Protein AF-A0A9P9RQ12-F1 (afdb_monomer_lite)

Radius of gyration: 16.65 Å; chains: 1; bounding box: 43×30×40 Å

Secondary structure (DSSP, 8-state):
--S-HHHHHHHHHHHHHHSSSSSS---S-----TTTS-TT--S--S-EEEETTTTEEEEPPTT---EEE--PPPPS-S------TTTHHHHHSTTGGGSHHHHHHS-HHHHHHHHHHHHTT--EEEE--

Sequence (129 aa):
EWIDLDDVHRWISTCEKEHGGRGNLQCSPAMFNPAVLPRNSMRQLDFRLIDVEAMCIVYVPRQCRYIALSYVWGRRNQSRLVLTSDNEEDLLEPGTLALSETQASIPRTILDAMSVVRKLGESYLWVDS

pLDDT: mean 79.84, std 16.81, range [45.0, 96.75]

Foldseek 3Di:
DPDDLVVVLVVVVCCCVVQCDDDPRHPDPPQPPVVVDDPVVPPFPPFWWQFLVQLAIDGDDRRADEAEDPDDDDDPPAQADDDDPVCNVVRRHGCSNVDPVNVSRHDPVVVVVSVSCVVNVHGIYDYPD

Structure (mmCIF, N/CA/C/O backbone):
data_AF-A0A9P9RQ12-F1
#
_entry.id   AF-A0A9P9RQ12-F1
#
loop_
_atom_site.group_PDB
_atom_site.id
_atom_site.type_symbol
_atom_site.label_atom_id
_atom_site.label_alt_id
_atom_site.label_comp_id
_atom_site.label_asym_id
_atom_site.label_entity_id
_atom_site.label_seq_id
_atom_site.pdbx_PDB_ins_code
_atom_site.Cartn_x
_atom_site.Cartn_y
_atom_site.Cartn_z
_atom_site.occupancy
_atom_site.B_iso_or_equiv
_atom_site.auth_seq_id
_atom_site.auth_comp_id
_atom_site.auth_asym_id
_atom_site.auth_atom_id
_atom_site.pdbx_PDB_model_num
ATOM 1 N N . GLU A 1 1 ? -11.379 1.649 -20.396 1.00 56.72 1 GLU A N 1
ATOM 2 C CA . GLU A 1 1 ? -10.559 1.579 -19.167 1.00 56.72 1 GLU A CA 1
ATOM 3 C C . GLU A 1 1 ? -9.926 2.931 -18.888 1.00 56.72 1 GLU A C 1
ATOM 5 O O . GLU A 1 1 ? -9.871 3.746 -19.797 1.00 56.72 1 GLU A O 1
ATOM 10 N N . TRP A 1 2 ? -9.532 3.193 -17.640 1.00 72.25 2 TRP A N 1
ATOM 11 C CA . TRP A 1 2 ? -9.057 4.508 -17.179 1.00 72.25 2 TRP A CA 1
ATOM 12 C C . TRP A 1 2 ? -7.521 4.593 -17.121 1.00 72.25 2 TRP A C 1
ATOM 14 O O . TRP A 1 2 ? -6.976 5.684 -17.006 1.00 72.25 2 TRP A O 1
ATOM 24 N N . ILE A 1 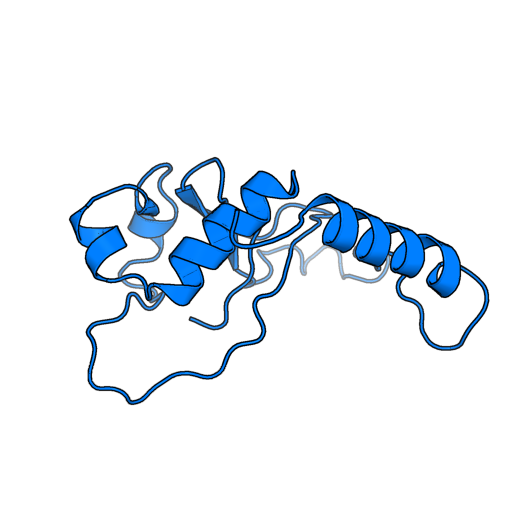3 ? -6.838 3.444 -17.186 1.00 79.00 3 ILE A N 1
ATOM 25 C CA . ILE A 1 3 ? -5.381 3.285 -17.125 1.00 79.00 3 ILE A CA 1
ATOM 26 C C . ILE A 1 3 ? -5.005 2.190 -18.128 1.00 79.00 3 ILE A C 1
ATOM 28 O O . ILE A 1 3 ? -5.643 1.138 -18.125 1.00 79.00 3 ILE A O 1
ATOM 32 N N . ASP A 1 4 ? -3.991 2.444 -18.955 1.00 88.38 4 ASP A N 1
ATOM 33 C CA . ASP A 1 4 ? -3.350 1.436 -19.805 1.00 88.38 4 ASP A CA 1
ATOM 34 C C . ASP A 1 4 ? -2.231 0.759 -19.001 1.00 88.38 4 ASP A C 1
ATOM 36 O O . ASP A 1 4 ? -1.192 1.358 -18.713 1.00 88.38 4 ASP A O 1
ATOM 40 N N . LEU A 1 5 ? -2.481 -0.472 -18.559 1.00 88.19 5 LEU A N 1
ATOM 41 C CA . LEU A 1 5 ? -1.534 -1.219 -17.732 1.00 88.19 5 LEU A CA 1
ATOM 42 C C . LEU A 1 5 ? -0.337 -1.725 -18.540 1.00 88.19 5 LEU A C 1
ATOM 44 O O . LEU A 1 5 ? 0.743 -1.871 -17.968 1.00 88.19 5 LEU A O 1
ATOM 48 N N . ASP A 1 6 ? -0.491 -1.944 -19.847 1.00 90.25 6 ASP A N 1
ATOM 49 C CA . ASP A 1 6 ? 0.598 -2.398 -20.712 1.00 90.25 6 ASP A CA 1
ATOM 50 C C . ASP A 1 6 ? 1.657 -1.305 -20.854 1.00 90.25 6 ASP A C 1
ATOM 52 O O . ASP A 1 6 ? 2.861 -1.580 -20.815 1.00 90.25 6 ASP A O 1
ATOM 56 N N . ASP A 1 7 ? 1.222 -0.050 -20.959 1.00 90.75 7 ASP A N 1
ATOM 57 C CA . ASP A 1 7 ? 2.111 1.108 -20.951 1.00 90.75 7 ASP A CA 1
ATOM 58 C C . ASP A 1 7 ? 2.858 1.250 -19.617 1.00 90.75 7 ASP A C 1
ATOM 60 O O . ASP A 1 7 ? 4.075 1.467 -19.613 1.00 90.75 7 ASP A O 1
ATOM 64 N N . VAL A 1 8 ? 2.175 1.057 -18.481 1.00 90.06 8 VAL A N 1
ATOM 65 C CA . VAL A 1 8 ? 2.812 1.093 -17.151 1.00 90.06 8 VAL A CA 1
ATOM 66 C C . VAL A 1 8 ? 3.830 -0.042 -17.000 1.00 90.06 8 VAL A C 1
ATOM 68 O O . VAL A 1 8 ? 4.970 0.203 -16.601 1.00 90.06 8 VAL A O 1
ATOM 71 N N . HIS A 1 9 ? 3.475 -1.270 -17.385 1.00 89.25 9 HIS A N 1
ATOM 72 C CA . HIS A 1 9 ? 4.388 -2.415 -17.378 1.00 89.25 9 HIS A CA 1
ATOM 73 C C . HIS A 1 9 ? 5.615 -2.185 -18.258 1.00 89.25 9 HIS A C 1
ATOM 75 O O . HIS A 1 9 ? 6.741 -2.506 -17.860 1.00 89.25 9 HIS A O 1
ATOM 81 N N . ARG A 1 10 ? 5.417 -1.612 -19.450 1.00 90.19 10 ARG A N 1
ATOM 82 C CA . ARG A 1 10 ? 6.505 -1.280 -20.372 1.00 90.19 10 ARG A CA 1
ATOM 83 C C . ARG A 1 10 ? 7.421 -0.220 -19.782 1.00 90.19 10 ARG A C 1
ATOM 85 O O . ARG A 1 10 ? 8.637 -0.351 -19.918 1.00 90.19 10 ARG A O 1
ATOM 92 N N . TRP A 1 11 ? 6.866 0.789 -19.113 1.00 89.75 11 TRP A N 1
ATOM 93 C CA . TRP A 1 11 ? 7.647 1.826 -18.447 1.00 89.75 11 TRP A CA 1
ATOM 94 C C . TRP A 1 11 ? 8.501 1.250 -17.313 1.00 89.75 11 TRP A C 1
ATOM 96 O O . TRP A 1 11 ? 9.713 1.462 -17.313 1.00 89.75 11 TRP A O 1
ATOM 106 N N . ILE A 1 12 ? 7.912 0.442 -16.420 1.00 87.44 12 ILE A N 1
ATOM 107 C CA . ILE A 1 12 ? 8.643 -0.236 -15.333 1.00 87.44 12 ILE A CA 1
ATOM 108 C C . ILE A 1 12 ? 9.752 -1.121 -15.912 1.00 87.44 12 ILE A C 1
ATOM 110 O O . ILE A 1 12 ? 10.915 -0.990 -15.539 1.00 87.44 12 ILE A O 1
ATOM 114 N N . SER A 1 13 ? 9.418 -1.964 -16.892 1.00 86.38 13 SER A N 1
ATOM 115 C CA . SER A 1 13 ? 10.377 -2.888 -17.509 1.00 86.38 13 SER A CA 1
ATOM 116 C C . SER A 1 13 ? 11.525 -2.163 -18.211 1.00 86.38 13 SER A C 1
ATOM 118 O O . SER A 1 13 ? 12.670 -2.604 -18.149 1.00 86.38 13 SER A O 1
ATOM 120 N N . THR A 1 14 ? 11.230 -1.067 -18.915 1.00 87.19 14 THR A N 1
ATOM 121 C CA . THR A 1 14 ? 12.255 -0.227 -19.553 1.00 87.19 14 THR A CA 1
ATOM 122 C C . THR A 1 14 ? 13.143 0.405 -18.493 1.00 87.19 14 THR A C 1
ATOM 124 O O . THR A 1 14 ? 14.361 0.382 -18.632 1.00 87.19 14 THR A O 1
ATOM 127 N N . CYS A 1 15 ? 12.550 0.906 -17.408 1.00 84.31 15 CYS A N 1
ATOM 128 C CA . CYS A 1 15 ? 13.297 1.506 -16.316 1.00 84.31 15 CYS A CA 1
ATOM 129 C C . CYS A 1 15 ? 14.314 0.514 -15.727 1.00 84.31 15 CYS A C 1
ATOM 131 O O . CYS A 1 15 ? 15.508 0.799 -15.674 1.00 84.31 15 CYS A O 1
ATOM 133 N N . GLU A 1 16 ? 13.870 -0.690 -15.370 1.00 81.38 16 GLU A N 1
ATOM 134 C CA . GLU A 1 16 ? 14.730 -1.717 -14.770 1.00 81.38 16 GLU A CA 1
ATOM 135 C C . GLU A 1 16 ? 15.846 -2.187 -15.714 1.00 81.38 16 GLU A C 1
ATOM 137 O O . GLU A 1 16 ? 16.975 -2.417 -15.277 1.00 81.38 16 GLU A O 1
ATOM 142 N N . LYS A 1 17 ? 15.554 -2.302 -17.016 1.00 80.88 17 LYS A N 1
ATOM 143 C CA . LYS A 1 17 ? 16.532 -2.723 -18.031 1.00 80.88 17 LYS A CA 1
ATOM 144 C C . LYS A 1 17 ? 17.582 -1.649 -18.307 1.00 80.88 17 LYS A C 1
ATOM 146 O O . LYS A 1 17 ? 18.773 -1.949 -18.301 1.00 80.88 17 LYS A O 1
ATOM 151 N N . GLU A 1 18 ? 17.153 -0.409 -18.525 1.00 80.25 18 GLU A N 1
ATOM 152 C CA . GLU A 1 18 ? 18.034 0.682 -18.960 1.00 80.25 18 GLU A CA 1
ATOM 153 C C . GLU A 1 18 ? 18.815 1.307 -17.790 1.00 80.25 18 GLU A C 1
ATOM 155 O O . GLU A 1 18 ? 19.960 1.731 -17.955 1.00 80.25 18 GLU A O 1
ATOM 160 N N . HIS A 1 19 ? 18.250 1.303 -16.577 1.00 73.31 19 HIS A N 1
ATOM 161 C CA . HIS A 1 19 ? 18.899 1.832 -15.369 1.00 73.31 19 HIS A CA 1
ATOM 162 C C . HIS A 1 19 ? 19.538 0.746 -14.479 1.00 73.31 19 HIS A C 1
ATOM 164 O O . HIS A 1 19 ? 20.079 1.049 -13.413 1.00 73.31 19 HIS A O 1
ATOM 170 N N . GLY A 1 20 ? 19.515 -0.520 -14.908 1.00 59.84 20 GLY A N 1
ATOM 171 C CA . GLY A 1 20 ? 20.012 -1.660 -14.134 1.00 59.84 20 GLY A CA 1
ATOM 172 C C . GLY A 1 20 ? 21.533 -1.867 -14.134 1.00 59.84 20 GLY A C 1
ATOM 173 O O . GLY A 1 20 ? 22.004 -2.721 -13.386 1.00 59.84 20 GLY A O 1
ATOM 174 N N . GLY A 1 21 ? 22.330 -1.138 -14.938 1.00 56.06 21 GLY A N 1
ATOM 175 C CA . GLY A 1 21 ? 23.736 -1.547 -15.121 1.00 56.06 21 GLY A CA 1
ATOM 176 C C . GLY A 1 21 ? 24.824 -0.545 -15.519 1.00 56.06 21 GLY A C 1
ATOM 177 O O . GLY A 1 21 ? 25.984 -0.951 -15.488 1.00 56.06 21 GLY A O 1
ATOM 178 N N . ARG A 1 22 ? 24.559 0.716 -15.904 1.00 48.91 22 ARG A N 1
ATOM 179 C CA . ARG A 1 22 ? 25.634 1.598 -16.442 1.00 48.91 22 ARG A CA 1
ATOM 180 C C . ARG A 1 22 ? 25.529 3.098 -16.119 1.00 48.91 22 ARG A C 1
ATOM 182 O O . ARG A 1 22 ? 25.951 3.926 -16.920 1.00 48.91 22 ARG A O 1
ATOM 189 N N . GLY A 1 23 ? 25.032 3.477 -14.943 1.00 52.22 23 GLY A N 1
ATOM 190 C CA . GLY A 1 23 ? 25.005 4.887 -14.532 1.00 52.22 23 GLY A CA 1
ATOM 191 C C . GLY A 1 23 ? 24.970 5.104 -13.019 1.00 52.22 23 GLY A C 1
ATOM 192 O O . GLY A 1 23 ? 24.719 4.177 -12.256 1.00 52.22 23 GLY A O 1
ATOM 193 N N . ASN A 1 24 ? 25.199 6.353 -12.591 1.00 54.78 24 ASN A N 1
ATOM 194 C CA . ASN A 1 24 ? 25.109 6.787 -11.185 1.00 54.78 24 ASN A CA 1
ATOM 195 C C . ASN A 1 24 ? 23.684 6.696 -10.597 1.00 54.78 24 ASN A C 1
ATOM 197 O O . ASN A 1 24 ? 23.526 6.841 -9.388 1.00 54.78 24 ASN A O 1
ATOM 201 N N 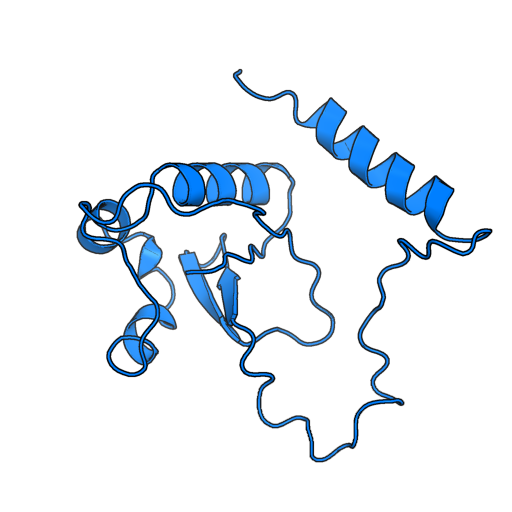. LEU A 1 25 ? 22.655 6.457 -11.421 1.00 54.75 25 LEU A N 1
ATOM 202 C CA . LEU A 1 25 ? 21.320 6.072 -10.963 1.00 54.75 25 LEU A CA 1
ATOM 203 C C . LEU A 1 25 ? 21.187 4.555 -11.069 1.00 54.75 25 LEU A C 1
ATOM 205 O O . LEU A 1 25 ? 20.949 4.018 -12.148 1.00 54.75 25 LEU A O 1
ATOM 209 N N . GLN A 1 26 ? 21.357 3.874 -9.941 1.00 58.69 26 GLN A N 1
ATOM 210 C CA . GLN A 1 26 ? 21.037 2.460 -9.824 1.00 58.69 26 GLN A CA 1
ATOM 211 C C . GLN A 1 26 ? 19.540 2.351 -9.519 1.00 58.69 26 GLN A C 1
ATOM 213 O O . GLN A 1 26 ? 19.139 2.452 -8.365 1.00 58.69 26 GLN A O 1
ATOM 218 N N . CYS A 1 27 ? 18.716 2.134 -10.547 1.00 56.00 27 CYS A N 1
ATOM 219 C CA . CYS A 1 27 ? 17.345 1.631 -10.362 1.00 56.00 27 CYS A CA 1
ATOM 220 C C . CYS A 1 27 ? 17.331 0.095 -10.310 1.00 56.00 27 CYS A C 1
ATOM 222 O O . CYS A 1 27 ? 16.308 -0.538 -10.553 1.00 56.00 27 CYS A O 1
ATOM 224 N N . SER A 1 28 ? 18.489 -0.510 -10.024 1.00 55.66 28 SER A N 1
ATOM 225 C CA . SER A 1 28 ? 18.565 -1.910 -9.636 1.00 55.66 28 SER A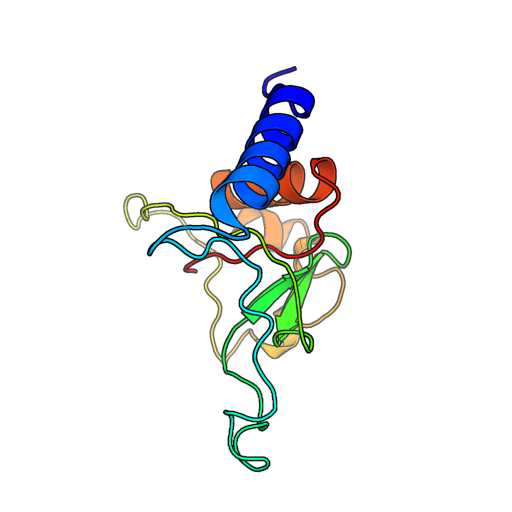 CA 1
ATOM 226 C C . SER A 1 28 ? 17.718 -2.099 -8.379 1.00 55.66 28 SER A C 1
ATOM 228 O O . SER A 1 28 ? 17.679 -1.183 -7.547 1.00 55.66 28 SER A O 1
ATOM 230 N N . PRO A 1 29 ? 17.064 -3.255 -8.188 1.00 53.78 29 PRO A N 1
ATOM 231 C CA . PRO A 1 29 ? 16.546 -3.588 -6.882 1.00 53.78 29 PRO A CA 1
ATOM 232 C C . PRO A 1 29 ? 17.738 -3.519 -5.933 1.00 53.78 29 PRO A C 1
ATOM 234 O O . PRO A 1 29 ? 18.608 -4.392 -5.936 1.00 53.78 29 PRO A O 1
ATOM 237 N N . ALA A 1 30 ? 17.798 -2.476 -5.107 1.00 50.62 30 ALA A N 1
ATOM 238 C CA . ALA A 1 30 ? 18.542 -2.534 -3.869 1.00 50.62 30 ALA A CA 1
ATOM 239 C C . ALA A 1 30 ? 17.806 -3.569 -3.013 1.00 50.62 30 ALA A C 1
ATOM 241 O O . ALA A 1 30 ? 17.091 -3.243 -2.070 1.00 50.62 30 ALA A O 1
ATOM 242 N N . MET A 1 31 ? 17.918 -4.844 -3.399 1.00 49.97 31 MET A N 1
ATOM 243 C CA . MET A 1 31 ? 17.644 -5.963 -2.535 1.00 49.97 31 MET A CA 1
ATOM 244 C C . MET A 1 31 ? 18.505 -5.677 -1.328 1.00 49.97 31 MET A C 1
ATOM 246 O O . MET A 1 31 ? 19.731 -5.700 -1.439 1.00 49.97 31 MET A O 1
ATOM 250 N N . PHE A 1 32 ? 17.845 -5.312 -0.228 1.00 50.53 32 PHE A N 1
ATOM 251 C CA . PHE A 1 32 ? 18.413 -5.214 1.104 1.00 50.53 32 PHE A CA 1
ATOM 252 C C . PHE A 1 32 ? 19.597 -6.168 1.203 1.00 50.53 32 PHE A C 1
ATOM 254 O O . PHE A 1 32 ? 19.385 -7.380 1.254 1.00 50.53 32 PHE A O 1
ATOM 261 N N . ASN A 1 33 ? 20.825 -5.645 1.125 1.00 47.28 33 ASN A N 1
ATOM 262 C CA . ASN A 1 33 ? 22.001 -6.495 1.174 1.00 47.28 33 ASN A CA 1
ATOM 263 C C . ASN A 1 33 ? 22.100 -6.981 2.623 1.00 47.28 33 ASN A C 1
ATOM 265 O O . ASN A 1 33 ? 22.459 -6.185 3.499 1.00 47.28 33 ASN A O 1
ATOM 269 N N . PRO A 1 34 ? 21.787 -8.257 2.917 1.00 47.81 34 PRO A N 1
ATOM 270 C CA . PRO A 1 34 ? 21.733 -8.730 4.293 1.00 47.81 34 PRO A CA 1
ATOM 271 C C . PRO A 1 34 ? 23.118 -8.704 4.953 1.00 47.81 34 PRO A C 1
ATOM 273 O O . PRO A 1 34 ? 23.214 -8.826 6.168 1.00 47.81 34 PRO A O 1
ATOM 276 N N . ALA A 1 35 ? 24.191 -8.546 4.164 1.00 48.53 35 ALA A N 1
ATOM 277 C CA . ALA A 1 35 ? 25.561 -8.434 4.647 1.00 48.53 35 ALA A CA 1
ATOM 278 C C . ALA A 1 35 ? 25.911 -7.046 5.217 1.00 48.53 35 ALA A C 1
ATOM 280 O O . ALA A 1 35 ? 26.928 -6.928 5.896 1.00 48.53 35 ALA A O 1
ATOM 281 N N . VAL A 1 36 ? 25.102 -6.009 4.958 1.00 50.78 36 VAL A N 1
ATOM 282 C CA . VAL A 1 36 ? 25.362 -4.627 5.415 1.00 50.78 36 VAL A CA 1
ATOM 283 C C . VAL A 1 36 ? 24.544 -4.272 6.664 1.00 50.78 36 VAL A C 1
ATOM 285 O O . VAL A 1 36 ? 24.882 -3.331 7.378 1.00 50.78 36 VAL A O 1
ATOM 288 N N . LEU A 1 37 ? 23.502 -5.047 6.984 1.00 48.72 37 LEU A N 1
ATOM 289 C CA . LEU A 1 37 ? 22.718 -4.852 8.202 1.00 48.72 37 LEU A CA 1
ATOM 290 C C . LEU A 1 37 ? 23.254 -5.735 9.340 1.00 48.72 37 LEU A C 1
ATOM 292 O O . LEU A 1 37 ? 23.444 -6.939 9.142 1.00 48.72 37 LEU A O 1
ATOM 296 N N . PRO A 1 38 ? 23.492 -5.184 10.546 1.00 45.00 38 PRO A N 1
ATOM 297 C CA . PRO A 1 38 ? 23.893 -5.982 11.696 1.00 45.00 38 PRO A CA 1
ATOM 298 C C . PRO A 1 38 ? 22.876 -7.105 11.934 1.00 45.00 38 PRO A C 1
ATOM 300 O O . PRO A 1 38 ? 21.671 -6.863 11.950 1.00 45.00 38 PRO A O 1
ATOM 303 N N . ARG A 1 39 ? 23.348 -8.337 12.177 1.00 47.78 39 ARG A N 1
ATOM 304 C CA . ARG A 1 39 ? 22.488 -9.517 12.431 1.00 47.78 39 ARG A CA 1
ATOM 305 C C . ARG A 1 39 ? 21.480 -9.315 13.577 1.00 47.78 39 ARG A C 1
ATOM 307 O O . ARG A 1 39 ? 20.478 -10.017 13.619 1.00 47.78 39 ARG A O 1
ATOM 314 N N . ASN A 1 40 ? 21.719 -8.335 14.453 1.00 47.09 40 ASN A N 1
ATOM 315 C CA . ASN A 1 40 ? 20.859 -7.972 15.584 1.00 47.09 40 ASN A CA 1
ATOM 316 C C . ASN A 1 40 ? 19.902 -6.793 15.309 1.00 47.09 40 ASN A C 1
ATOM 318 O O . ASN A 1 40 ? 19.080 -6.478 16.163 1.00 47.09 40 ASN A O 1
ATOM 322 N N . SER A 1 41 ? 19.964 -6.170 14.130 1.00 47.62 41 SER A N 1
ATOM 323 C CA . SER A 1 41 ? 19.024 -5.128 13.680 1.00 47.62 41 SER A CA 1
ATOM 324 C C . SER A 1 41 ? 17.795 -5.707 12.964 1.00 47.62 41 SER A C 1
ATOM 326 O O . SER A 1 41 ? 16.972 -4.958 12.460 1.00 47.62 41 SER A O 1
ATOM 328 N N . MET A 1 42 ? 17.665 -7.040 12.911 1.00 46.09 42 MET A N 1
ATOM 329 C CA . MET A 1 42 ? 16.525 -7.765 12.325 1.00 46.09 42 MET A CA 1
ATOM 330 C C . MET A 1 42 ? 15.316 -7.886 13.267 1.00 46.09 42 MET A C 1
ATOM 332 O O . MET A 1 42 ? 14.401 -8.662 12.994 1.00 46.09 42 MET A O 1
ATOM 336 N N . ARG A 1 43 ? 15.284 -7.146 14.381 1.00 46.09 43 ARG A N 1
ATOM 337 C CA . ARG A 1 43 ? 13.997 -6.827 15.006 1.00 46.09 43 ARG A CA 1
ATOM 338 C C . ARG A 1 43 ? 13.296 -5.905 14.022 1.00 46.09 43 ARG A C 1
ATOM 340 O O . ARG A 1 43 ? 13.850 -4.845 13.773 1.00 46.09 43 ARG A O 1
ATOM 347 N N . GLN A 1 44 ? 12.220 -6.407 13.404 1.00 53.44 44 GLN A N 1
ATOM 348 C CA . GLN A 1 44 ? 11.257 -5.698 12.553 1.00 53.44 44 GLN A CA 1
ATOM 349 C C . GLN A 1 44 ? 11.718 -4.292 12.184 1.00 53.44 44 GLN A C 1
ATOM 351 O O . GLN A 1 44 ? 11.657 -3.381 13.005 1.00 53.44 44 GLN A O 1
ATOM 356 N N . LEU A 1 45 ? 12.156 -4.093 10.939 1.00 58.06 45 LEU A N 1
ATOM 357 C CA . LEU A 1 45 ? 12.077 -2.740 10.407 1.00 58.06 45 LEU A CA 1
ATOM 358 C C . LEU A 1 45 ? 10.628 -2.297 10.645 1.00 58.06 45 LEU A C 1
ATOM 360 O O . LEU A 1 45 ? 9.717 -2.984 10.183 1.00 58.06 45 LEU A O 1
ATOM 364 N N . ASP A 1 46 ? 10.429 -1.191 11.364 1.00 70.81 46 ASP A N 1
ATOM 365 C CA . ASP A 1 46 ? 9.134 -0.537 11.635 1.00 70.81 46 ASP A CA 1
ATOM 366 C C . ASP A 1 46 ? 8.449 -0.030 10.347 1.00 70.81 46 ASP A C 1
ATOM 368 O O . ASP A 1 46 ? 7.632 0.891 10.347 1.00 70.81 46 ASP A O 1
ATOM 372 N N . PHE A 1 47 ? 8.814 -0.605 9.209 1.00 84.50 47 PHE A N 1
ATOM 373 C CA . PHE A 1 47 ? 8.280 -0.325 7.905 1.00 84.50 47 PHE A CA 1
ATOM 374 C C . PHE A 1 47 ? 7.103 -1.273 7.680 1.00 84.50 47 PHE A C 1
ATOM 376 O O . PHE A 1 47 ? 7.222 -2.500 7.761 1.00 84.50 47 PHE A O 1
ATOM 383 N N . ARG A 1 48 ? 5.941 -0.667 7.460 1.00 89.81 48 ARG A N 1
ATOM 384 C CA . ARG A 1 48 ? 4.686 -1.360 7.204 1.00 89.81 48 ARG A CA 1
ATOM 385 C C . ARG A 1 48 ? 4.325 -1.215 5.735 1.00 89.81 48 ARG A C 1
ATOM 387 O O . ARG A 1 48 ? 4.591 -0.185 5.116 1.00 89.81 48 ARG A O 1
ATOM 394 N N . LEU A 1 49 ? 3.728 -2.262 5.192 1.00 93.38 49 LEU A N 1
ATOM 395 C CA . LEU A 1 49 ? 3.199 -2.310 3.838 1.00 93.38 49 LEU A CA 1
ATOM 396 C C . LEU A 1 49 ? 1.747 -2.768 3.901 1.00 93.38 49 LEU A C 1
ATOM 398 O O . LEU A 1 49 ? 1.366 -3.504 4.804 1.00 93.38 49 LEU A O 1
ATOM 402 N N . ILE A 1 50 ? 0.950 -2.354 2.928 1.00 95.31 50 ILE A N 1
ATOM 403 C CA . ILE A 1 50 ? -0.360 -2.942 2.675 1.00 95.31 50 ILE A CA 1
ATOM 404 C C . ILE A 1 50 ? -0.141 -4.152 1.771 1.00 95.31 50 ILE A C 1
ATOM 406 O O . ILE A 1 50 ? 0.405 -4.002 0.675 1.00 95.31 50 ILE A O 1
ATOM 410 N N . ASP A 1 51 ? -0.580 -5.325 2.214 1.00 95.88 51 ASP A N 1
ATOM 411 C CA . ASP A 1 51 ? -0.758 -6.489 1.352 1.00 95.88 51 ASP A CA 1
ATOM 412 C C . ASP A 1 51 ? -2.113 -6.354 0.642 1.00 95.88 51 ASP A C 1
ATOM 414 O O . ASP A 1 51 ? -3.178 -6.396 1.267 1.00 95.88 51 ASP A O 1
ATOM 418 N N . VAL A 1 52 ? -2.083 -6.125 -0.673 1.00 96.50 52 VAL A N 1
ATOM 419 C CA . VAL A 1 52 ? -3.300 -5.879 -1.466 1.00 96.50 52 VAL A CA 1
ATOM 420 C C . VAL A 1 52 ? -4.060 -7.160 -1.818 1.00 96.50 52 VAL A C 1
ATOM 422 O O . VAL A 1 52 ? -5.200 -7.071 -2.286 1.00 96.50 52 VAL A O 1
ATOM 425 N N . GLU A 1 53 ? -3.449 -8.327 -1.598 1.00 95.94 53 GLU A N 1
ATOM 426 C CA . GLU A 1 53 ? -4.073 -9.638 -1.780 1.00 95.94 53 GLU A CA 1
ATOM 427 C C . GLU A 1 53 ? -4.754 -10.081 -0.485 1.00 95.94 53 GLU A C 1
ATOM 429 O O . GLU A 1 53 ? -5.944 -10.399 -0.484 1.00 95.94 53 GLU A O 1
ATOM 434 N N . ALA A 1 54 ? -4.026 -10.028 0.634 1.00 95.88 54 ALA A N 1
ATOM 435 C CA . ALA A 1 54 ? -4.560 -10.354 1.955 1.00 95.88 54 ALA A CA 1
ATOM 436 C C . ALA A 1 54 ? -5.459 -9.248 2.530 1.00 95.88 54 ALA A C 1
ATOM 438 O O . ALA A 1 54 ? -6.186 -9.492 3.491 1.00 95.88 54 ALA A O 1
ATOM 439 N N . MET A 1 55 ? -5.445 -8.046 1.941 1.00 96.75 55 MET A N 1
ATOM 440 C CA . MET A 1 55 ? -6.213 -6.883 2.396 1.00 96.75 55 MET A CA 1
ATOM 441 C C . MET A 1 55 ? -5.952 -6.575 3.881 1.00 96.75 55 MET A C 1
ATOM 443 O O . MET A 1 55 ? -6.888 -6.385 4.660 1.00 96.75 55 MET A O 1
ATOM 447 N N . CYS A 1 56 ? -4.677 -6.525 4.268 1.00 96.00 56 CYS A N 1
ATOM 448 C CA . CYS A 1 56 ? -4.216 -6.178 5.614 1.00 96.00 56 CYS A CA 1
ATOM 449 C C . CYS A 1 56 ? -2.881 -5.421 5.576 1.00 96.00 56 CYS A C 1
ATOM 451 O O . CYS A 1 56 ? -2.280 -5.234 4.514 1.00 96.00 56 CYS A O 1
ATOM 453 N N . ILE A 1 57 ? -2.431 -4.947 6.735 1.00 94.19 57 ILE A N 1
ATOM 454 C CA . ILE A 1 57 ? -1.085 -4.409 6.923 1.00 94.19 57 ILE A CA 1
ATOM 455 C C . ILE A 1 57 ? -0.139 -5.558 7.268 1.00 94.19 57 ILE A C 1
ATOM 457 O O . ILE A 1 57 ? -0.500 -6.498 7.966 1.00 94.19 57 ILE A O 1
ATOM 461 N N . VAL A 1 58 ? 1.099 -5.476 6.791 1.00 91.31 58 VAL A N 1
ATOM 462 C CA . VAL A 1 58 ? 2.163 -6.422 7.118 1.00 91.31 58 VAL A CA 1
ATOM 463 C C . VAL A 1 58 ? 3.453 -5.685 7.452 1.00 91.31 58 VAL A C 1
ATOM 465 O O . VAL A 1 58 ? 3.763 -4.628 6.893 1.00 91.31 58 VAL A O 1
ATOM 468 N N . TYR A 1 59 ? 4.254 -6.274 8.336 1.00 88.50 59 TYR A N 1
ATOM 469 C CA . TYR A 1 59 ? 5.668 -5.917 8.434 1.00 88.50 59 TYR A CA 1
ATOM 470 C C . TYR A 1 59 ? 6.385 -6.323 7.150 1.00 88.50 59 TYR A C 1
ATOM 472 O O . TYR A 1 59 ? 6.037 -7.336 6.542 1.00 88.50 59 TYR A O 1
ATOM 480 N N . VAL A 1 60 ? 7.413 -5.566 6.757 1.00 82.81 60 VAL A N 1
ATOM 481 C CA . VAL A 1 60 ? 8.168 -5.851 5.525 1.00 82.81 60 VAL A CA 1
ATOM 482 C C . VAL A 1 60 ? 8.608 -7.312 5.470 1.00 82.81 60 VAL A C 1
ATOM 484 O O . VAL A 1 60 ? 9.397 -7.751 6.318 1.00 82.81 60 VAL A O 1
ATOM 487 N N . PRO A 1 61 ? 8.197 -8.059 4.437 1.00 72.31 61 PRO A N 1
ATOM 488 C CA . PRO A 1 61 ? 8.791 -9.352 4.160 1.00 72.31 61 PRO A CA 1
ATOM 489 C C . PRO A 1 61 ? 10.271 -9.187 3.792 1.00 72.31 61 PRO A C 1
ATOM 491 O O . PRO A 1 61 ? 10.703 -8.158 3.259 1.00 72.31 61 PRO A O 1
ATOM 494 N N . ARG A 1 62 ? 11.084 -10.219 4.040 1.00 71.38 62 ARG A N 1
ATOM 495 C CA . ARG A 1 62 ? 12.496 -10.198 3.625 1.00 71.38 62 ARG A CA 1
ATOM 496 C C . ARG A 1 62 ? 12.564 -10.078 2.099 1.00 71.38 62 ARG A C 1
ATOM 498 O O . ARG A 1 62 ? 11.969 -10.894 1.409 1.00 71.38 62 ARG A O 1
ATOM 505 N N . GLN A 1 63 ? 13.328 -9.101 1.601 1.00 69.75 63 GLN A N 1
ATOM 506 C CA . GLN A 1 63 ? 13.550 -8.876 0.161 1.00 69.75 63 GLN A CA 1
ATOM 507 C C . GLN A 1 63 ? 12.244 -8.709 -0.635 1.00 69.75 63 GLN A C 1
ATOM 509 O O . GLN A 1 63 ? 12.013 -9.379 -1.637 1.00 69.75 63 GLN A O 1
ATOM 514 N N . CYS A 1 64 ? 11.392 -7.796 -0.172 1.00 76.81 64 CYS A N 1
ATOM 515 C CA . CYS A 1 64 ? 10.101 -7.518 -0.782 1.00 76.81 64 CYS A CA 1
ATOM 516 C C . CYS A 1 64 ? 10.180 -6.423 -1.859 1.00 76.81 64 CYS A C 1
ATOM 518 O O . CYS A 1 64 ? 10.808 -5.382 -1.649 1.00 76.81 64 CYS A O 1
ATOM 520 N N . ARG A 1 65 ? 9.505 -6.648 -2.992 1.00 85.31 65 ARG A N 1
ATOM 521 C CA . ARG A 1 65 ? 9.208 -5.627 -4.001 1.00 85.31 65 ARG A CA 1
ATOM 522 C C . ARG A 1 65 ? 7.868 -4.981 -3.665 1.00 85.31 65 ARG A C 1
ATOM 524 O O . ARG A 1 65 ? 6.897 -5.680 -3.398 1.00 85.31 65 ARG A O 1
ATOM 531 N N . TYR A 1 66 ? 7.833 -3.656 -3.665 1.00 90.56 66 TYR A N 1
ATOM 532 C CA . TYR A 1 66 ? 6.642 -2.885 -3.336 1.00 90.56 66 TYR A CA 1
ATOM 533 C C . TYR A 1 66 ? 6.542 -1.654 -4.233 1.00 90.56 66 TYR A C 1
ATOM 535 O O . TYR A 1 66 ? 7.545 -1.155 -4.748 1.00 90.56 66 TYR A O 1
ATOM 543 N N . ILE A 1 67 ? 5.325 -1.147 -4.386 1.00 92.25 67 ILE A N 1
ATOM 544 C CA . ILE A 1 67 ? 5.041 0.119 -5.057 1.00 92.25 67 ILE A CA 1
ATOM 545 C C . ILE A 1 67 ? 4.820 1.187 -3.992 1.00 92.25 67 ILE A C 1
ATOM 547 O O . ILE A 1 67 ? 4.139 0.945 -3.001 1.00 92.25 67 ILE A O 1
ATOM 551 N N . ALA A 1 68 ? 5.390 2.374 -4.176 1.00 92.94 68 ALA A N 1
ATOM 552 C CA . ALA A 1 68 ? 5.160 3.509 -3.289 1.00 92.94 68 ALA A CA 1
ATOM 553 C C . ALA A 1 68 ? 4.145 4.469 -3.913 1.00 92.94 68 ALA A C 1
ATOM 555 O O . ALA A 1 68 ? 4.342 4.947 -5.032 1.00 92.94 68 ALA A O 1
ATOM 556 N N . LEU A 1 69 ? 3.088 4.802 -3.175 1.00 92.31 69 LEU A N 1
ATOM 557 C CA . LEU A 1 69 ? 2.198 5.895 -3.542 1.00 92.31 69 LEU A CA 1
ATOM 558 C C . LEU A 1 69 ? 2.778 7.209 -3.011 1.00 92.31 69 LEU A C 1
ATOM 560 O O . LEU A 1 69 ? 2.646 7.535 -1.834 1.00 92.31 69 LEU A O 1
ATOM 564 N N . SER A 1 70 ? 3.402 7.983 -3.896 1.00 86.38 70 SER A N 1
ATOM 565 C CA . SER A 1 70 ? 3.836 9.346 -3.583 1.00 86.38 70 SER A CA 1
ATOM 566 C C . SER A 1 70 ? 2.649 10.297 -3.722 1.00 86.38 70 SER A C 1
ATOM 568 O O . SER A 1 70 ? 2.310 10.724 -4.828 1.00 86.38 70 SER A O 1
ATOM 570 N N . TYR A 1 71 ? 1.967 10.586 -2.614 1.00 83.38 71 TYR A N 1
ATOM 571 C CA . TYR A 1 71 ? 0.810 11.478 -2.600 1.00 83.38 71 TYR A CA 1
ATOM 572 C C . TYR A 1 71 ? 0.895 12.499 -1.466 1.00 83.38 71 TYR A C 1
ATOM 574 O O . TYR A 1 71 ? 1.584 12.296 -0.472 1.00 83.38 71 TYR A O 1
ATOM 582 N N . VAL A 1 72 ? 0.190 13.621 -1.632 1.00 77.62 72 VAL A N 1
ATOM 583 C CA . VAL A 1 72 ? 0.073 14.650 -0.596 1.00 77.62 72 VAL A 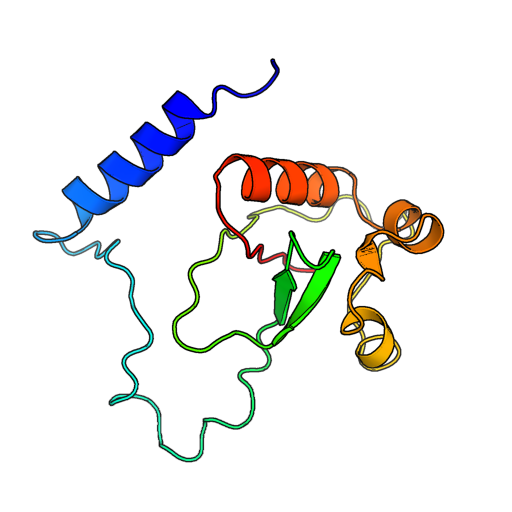CA 1
ATOM 584 C C . VAL A 1 72 ? -1.294 14.551 0.054 1.00 77.62 72 VAL A C 1
ATOM 586 O O . VAL A 1 72 ? -2.331 14.474 -0.610 1.00 77.62 72 VAL A O 1
ATOM 589 N N . TRP A 1 73 ? -1.287 14.630 1.374 1.00 70.44 73 TRP A N 1
ATOM 590 C CA . TRP A 1 73 ? -2.477 14.705 2.194 1.00 70.44 73 TRP A CA 1
ATOM 591 C C . TRP A 1 73 ? -3.366 15.894 1.820 1.00 70.44 73 TRP A C 1
ATOM 593 O O . TRP A 1 73 ? -2.993 17.058 1.971 1.00 70.44 73 TRP A O 1
ATOM 603 N N . GLY A 1 74 ? -4.594 15.608 1.380 1.00 69.62 74 GLY A N 1
ATOM 604 C CA . GLY A 1 74 ? -5.636 16.628 1.265 1.00 69.62 74 GLY A CA 1
ATOM 605 C C . GLY A 1 74 ? -6.020 17.208 2.636 1.00 69.62 74 GLY A C 1
ATOM 606 O O . GLY A 1 74 ? -5.684 16.647 3.683 1.00 69.62 74 GLY A O 1
ATOM 607 N N . ARG A 1 75 ? -6.786 18.309 2.655 1.00 66.12 75 ARG A N 1
ATOM 608 C CA . ARG A 1 75 ? -7.227 18.998 3.891 1.00 66.12 75 ARG A CA 1
ATOM 609 C C . ARG A 1 75 ? -7.822 18.026 4.936 1.00 66.12 75 ARG A C 1
ATOM 611 O O . ARG A 1 75 ? -8.524 17.083 4.575 1.00 66.12 75 ARG A O 1
ATOM 618 N N . ARG A 1 76 ? -7.541 18.289 6.221 1.00 58.19 76 ARG A N 1
ATOM 619 C CA . ARG A 1 76 ? -7.734 17.445 7.432 1.00 58.19 76 ARG A CA 1
ATOM 620 C C . ARG A 1 76 ? -9.185 17.074 7.816 1.00 58.19 76 ARG A C 1
ATOM 622 O O . ARG A 1 76 ? -9.401 16.575 8.912 1.00 58.19 76 ARG A O 1
ATOM 629 N N . ASN A 1 77 ? -10.180 17.306 6.962 1.00 53.97 77 ASN A N 1
ATOM 630 C CA . ASN A 1 77 ? -11.598 17.272 7.365 1.00 53.97 77 ASN A CA 1
ATOM 631 C C . ASN A 1 77 ? -12.313 15.941 7.066 1.00 53.97 77 ASN A C 1
ATOM 633 O O . ASN A 1 77 ? -13.538 15.900 7.056 1.00 53.97 77 ASN A O 1
ATOM 637 N N . GLN A 1 78 ? -11.577 14.868 6.786 1.00 58.72 78 GLN A N 1
ATOM 638 C CA . GLN A 1 78 ? -12.145 13.538 6.557 1.00 58.72 78 GLN A CA 1
ATOM 639 C C . GLN A 1 78 ? -11.576 12.596 7.612 1.00 58.72 78 GLN A C 1
ATOM 641 O O . GLN A 1 78 ? -10.369 12.617 7.849 1.00 58.72 78 GLN A O 1
ATOM 646 N N . SER A 1 79 ? -12.437 11.799 8.246 1.00 65.69 79 SER A N 1
ATOM 647 C CA . SER A 1 79 ? -12.021 10.642 9.037 1.00 65.69 79 SER A CA 1
ATOM 648 C C . SER A 1 79 ? -11.218 9.725 8.122 1.00 65.69 79 SER A C 1
ATOM 650 O O . SER A 1 79 ? -11.765 9.162 7.175 1.00 65.69 79 SER A O 1
ATOM 652 N N . ARG A 1 80 ? -9.907 9.662 8.346 1.00 79.81 80 ARG A N 1
ATOM 653 C CA . ARG A 1 80 ? -8.998 8.802 7.594 1.00 79.81 80 ARG A CA 1
ATOM 654 C C . ARG A 1 80 ? -8.472 7.736 8.530 1.00 79.81 80 ARG A C 1
ATOM 656 O O . ARG A 1 80 ? -8.167 8.040 9.682 1.00 79.81 80 ARG A O 1
ATOM 663 N N . LEU A 1 81 ? -8.366 6.519 8.022 1.00 86.81 81 LEU A N 1
ATOM 664 C CA . LEU A 1 81 ? -7.638 5.461 8.692 1.00 86.81 81 LEU A CA 1
ATOM 665 C C . LEU A 1 81 ? -6.165 5.878 8.783 1.00 86.81 81 LEU A C 1
ATOM 667 O O . LEU A 1 81 ? -5.546 6.179 7.765 1.00 86.81 81 LEU A O 1
ATOM 671 N N . VAL A 1 82 ? -5.656 5.931 10.009 1.00 89.06 82 VAL A N 1
ATOM 672 C CA . VAL A 1 82 ? -4.254 6.197 10.346 1.00 89.06 82 VAL A CA 1
ATOM 673 C C . VAL A 1 82 ? -3.779 4.993 11.137 1.00 89.06 82 VAL A C 1
ATOM 675 O O . VAL A 1 82 ? -4.492 4.549 12.043 1.00 89.06 82 VAL A O 1
ATOM 678 N N . LEU A 1 83 ? -2.609 4.461 10.796 1.00 88.31 83 LEU A N 1
ATOM 679 C CA . LEU A 1 83 ? -2.014 3.383 11.573 1.00 88.31 83 LEU A CA 1
ATOM 680 C C . LEU A 1 83 ? -1.523 3.950 12.911 1.00 88.31 83 LEU A C 1
ATOM 682 O O . LEU A 1 83 ? -0.675 4.841 12.957 1.00 88.31 83 LEU A O 1
ATOM 686 N N . THR A 1 84 ? -2.060 3.436 14.010 1.00 89.06 84 THR A N 1
ATOM 687 C CA . THR A 1 84 ? -1.663 3.787 15.374 1.00 89.06 84 THR A CA 1
ATOM 688 C C . THR A 1 84 ? -1.338 2.517 16.147 1.00 89.06 84 THR A C 1
ATOM 690 O O . THR A 1 84 ? -1.748 1.423 15.773 1.00 89.06 84 THR A O 1
ATOM 693 N N . SER A 1 85 ? -0.624 2.641 17.266 1.00 87.06 85 SER A N 1
ATOM 694 C CA . SER A 1 85 ? -0.367 1.487 18.137 1.00 87.06 85 SER A CA 1
ATOM 695 C C . SER A 1 85 ? -1.650 0.854 18.690 1.00 87.06 85 SER A C 1
ATOM 697 O O . SER A 1 85 ? -1.628 -0.314 19.052 1.00 87.06 85 SER A O 1
ATOM 699 N N . ASP A 1 86 ? -2.758 1.602 18.733 1.00 90.00 86 ASP A N 1
ATOM 700 C CA . ASP A 1 86 ? -4.035 1.120 19.268 1.00 90.00 86 ASP A CA 1
ATOM 701 C C . ASP A 1 86 ? -4.808 0.245 18.270 1.00 90.00 86 ASP A C 1
ATOM 703 O O . ASP A 1 86 ? -5.643 -0.547 18.689 1.00 90.00 86 ASP A O 1
ATOM 707 N N . ASN A 1 87 ? -4.567 0.406 16.963 1.00 90.75 87 ASN A N 1
ATOM 708 C CA . ASN A 1 87 ? -5.262 -0.341 15.909 1.00 90.75 87 ASN A CA 1
ATOM 709 C C . ASN A 1 87 ? -4.331 -1.250 15.093 1.00 90.75 87 ASN A C 1
ATOM 711 O O . ASN A 1 87 ? -4.787 -1.905 14.160 1.00 90.75 87 ASN A O 1
ATOM 715 N N . GLU A 1 88 ? -3.037 -1.290 15.424 1.00 90.19 88 GLU A N 1
ATOM 716 C CA . GLU A 1 88 ? -2.041 -2.071 14.688 1.00 90.19 88 GLU A CA 1
ATOM 717 C C . GLU A 1 88 ? -2.393 -3.561 14.675 1.00 90.19 88 GLU A C 1
ATOM 719 O O . GLU A 1 88 ? -2.397 -4.159 13.604 1.00 90.19 88 GLU A O 1
ATOM 724 N N . GLU A 1 89 ? -2.740 -4.146 15.827 1.00 91.38 89 GLU A N 1
ATOM 725 C CA . GLU A 1 89 ? -3.089 -5.571 15.920 1.00 91.38 89 GLU A CA 1
ATOM 726 C C . GLU A 1 89 ? -4.279 -5.925 15.017 1.00 91.38 89 GLU A C 1
ATOM 728 O O . GLU A 1 89 ? -4.198 -6.878 14.245 1.00 91.38 89 GLU A O 1
ATOM 733 N N . ASP A 1 90 ? -5.332 -5.103 15.020 1.00 92.62 90 ASP A N 1
ATOM 734 C CA . ASP A 1 90 ? -6.511 -5.312 14.174 1.00 92.62 90 ASP A CA 1
ATOM 735 C C . ASP A 1 90 ? -6.177 -5.179 12.681 1.00 92.62 90 ASP A C 1
ATOM 737 O O . ASP A 1 90 ? -6.670 -5.937 11.843 1.00 92.62 90 ASP A O 1
ATOM 741 N N . LEU A 1 91 ? -5.337 -4.205 12.321 1.00 93.06 91 LEU A N 1
ATOM 742 C CA . LEU A 1 91 ? -4.968 -3.950 10.929 1.00 93.06 91 LEU A CA 1
ATOM 743 C C . LEU A 1 91 ? -3.989 -4.986 10.365 1.00 93.06 91 LEU A C 1
ATOM 745 O O . LEU A 1 91 ? -3.898 -5.105 9.140 1.00 93.06 91 LEU A O 1
ATOM 749 N N . LEU A 1 92 ? -3.281 -5.729 11.219 1.00 93.38 92 LEU A N 1
ATOM 750 C CA . LEU A 1 92 ? -2.447 -6.866 10.820 1.00 93.38 92 LEU A CA 1
ATOM 751 C C . LEU A 1 92 ? -3.283 -8.097 10.430 1.00 93.38 92 LEU A C 1
ATOM 753 O O . LEU A 1 92 ? -2.800 -8.947 9.676 1.00 93.38 92 LEU A O 1
ATOM 757 N N . GLU A 1 93 ? -4.530 -8.193 10.902 1.00 95.75 93 GLU A N 1
ATOM 758 C CA . GLU A 1 93 ? -5.399 -9.332 10.608 1.00 95.75 93 GLU A CA 1
ATOM 759 C C . GLU A 1 93 ? -5.803 -9.375 9.119 1.00 95.75 93 GLU A C 1
ATOM 761 O O . GLU A 1 93 ? -6.297 -8.382 8.565 1.00 95.75 93 GLU A O 1
ATOM 766 N N . PRO A 1 94 ? -5.614 -10.520 8.433 1.00 96.56 94 PRO A N 1
ATOM 767 C CA . PRO A 1 94 ? -6.022 -10.689 7.042 1.00 96.56 94 PRO A CA 1
ATOM 768 C C . PRO A 1 94 ? -7.502 -10.362 6.818 1.00 96.56 94 PRO A C 1
ATOM 770 O O . PRO A 1 94 ? -8.389 -10.879 7.494 1.00 96.56 94 PRO A O 1
ATOM 773 N N . GLY A 1 95 ? -7.780 -9.538 5.810 1.00 95.38 95 GLY A N 1
ATOM 774 C CA . GLY A 1 95 ? -9.130 -9.133 5.431 1.00 95.38 95 GLY A CA 1
ATOM 775 C C . GLY A 1 95 ? -9.665 -7.893 6.149 1.00 95.38 95 GLY A C 1
ATOM 776 O O . GLY A 1 95 ? -10.697 -7.375 5.718 1.00 95.38 95 GLY A O 1
ATOM 777 N N . THR A 1 96 ? -8.985 -7.349 7.166 1.00 94.94 96 THR A N 1
ATOM 778 C CA . THR A 1 96 ? -9.471 -6.166 7.903 1.00 94.94 96 THR A CA 1
ATOM 779 C C . THR A 1 96 ? -9.683 -4.947 6.998 1.00 94.94 96 THR A C 1
ATOM 781 O O . THR A 1 96 ? -10.661 -4.212 7.161 1.00 94.94 96 THR A O 1
ATOM 784 N N . LEU A 1 97 ? -8.836 -4.740 5.982 1.00 94.50 97 LEU A N 1
ATOM 785 C CA . LEU A 1 97 ? -8.992 -3.638 5.019 1.00 94.50 97 LEU A CA 1
ATOM 786 C C . LEU A 1 97 ? -10.088 -3.897 3.971 1.00 94.50 97 LEU A C 1
ATOM 788 O O . LEU A 1 97 ? -10.390 -3.011 3.170 1.00 94.50 97 LEU A O 1
ATOM 792 N N . ALA A 1 98 ? -10.671 -5.098 3.928 1.00 93.94 98 ALA A N 1
ATOM 793 C CA . ALA A 1 98 ? -11.820 -5.416 3.079 1.00 93.94 98 ALA A CA 1
ATOM 794 C C . ALA A 1 98 ? -13.165 -5.157 3.779 1.00 93.94 98 ALA A C 1
ATOM 796 O O . ALA A 1 98 ? -14.199 -5.126 3.109 1.00 93.94 98 ALA A O 1
ATOM 797 N N . LEU A 1 99 ? -13.160 -4.948 5.100 1.00 94.12 99 LEU A N 1
ATOM 798 C CA . LEU A 1 99 ? -14.358 -4.625 5.868 1.00 94.12 99 LEU A CA 1
ATOM 799 C C . LEU A 1 99 ? -14.930 -3.268 5.444 1.00 94.12 99 LEU A C 1
ATOM 801 O O . LEU A 1 99 ? -14.195 -2.302 5.216 1.00 94.12 99 LEU A O 1
ATOM 805 N N . SER A 1 100 ? -16.256 -3.189 5.344 1.00 91.50 100 SER A N 1
ATOM 806 C CA . SER A 1 100 ? -16.961 -2.016 4.810 1.00 91.50 100 SER A CA 1
ATOM 807 C C . SER A 1 100 ? -16.694 -0.736 5.609 1.00 91.50 100 SER A C 1
ATOM 809 O O . SER A 1 100 ? -16.504 0.339 5.042 1.00 91.50 100 SER A O 1
ATOM 811 N N . GLU A 1 101 ? -16.627 -0.870 6.928 1.00 90.19 101 GLU A N 1
ATOM 812 C CA . GLU A 1 101 ? -16.355 0.176 7.903 1.00 90.19 101 GLU A CA 1
ATOM 813 C C . GLU A 1 101 ? -14.917 0.694 7.797 1.00 90.19 101 GLU A C 1
ATOM 815 O O . GLU A 1 101 ? -14.685 1.908 7.809 1.00 90.19 101 GLU A O 1
ATOM 820 N N . THR A 1 102 ? -13.959 -0.214 7.598 1.00 90.44 102 THR A N 1
ATOM 821 C CA . THR A 1 102 ? -12.552 0.127 7.398 1.00 90.44 102 THR A CA 1
ATOM 822 C C . THR A 1 102 ? -12.380 0.840 6.063 1.00 90.44 102 THR A C 1
ATOM 824 O O . THR A 1 102 ? -11.812 1.929 6.019 1.00 90.44 102 THR A O 1
ATOM 827 N N . GLN A 1 103 ? -12.948 0.299 4.978 1.00 90.69 103 GLN A N 1
ATOM 828 C CA . GLN A 1 103 ? -12.876 0.906 3.645 1.00 90.69 103 GLN A CA 1
ATOM 829 C C . GLN A 1 103 ? -13.500 2.297 3.578 1.00 90.69 103 GLN A C 1
ATOM 831 O O . GLN A 1 103 ? -12.963 3.162 2.889 1.00 90.69 103 GLN A O 1
ATOM 836 N N . ALA A 1 104 ? -14.589 2.542 4.312 1.00 89.75 104 ALA A N 1
ATOM 837 C CA . ALA A 1 104 ? -15.202 3.867 4.397 1.00 89.75 104 ALA A CA 1
ATOM 838 C C . ALA A 1 104 ? -14.245 4.931 4.970 1.00 89.75 104 ALA A C 1
ATOM 840 O O . ALA A 1 104 ? -14.395 6.119 4.680 1.00 89.75 104 ALA A O 1
ATOM 841 N N . SER A 1 105 ? -13.250 4.499 5.749 1.00 89.75 105 SER A N 1
ATOM 842 C CA . SER A 1 105 ? -12.225 5.354 6.349 1.00 89.75 105 SER A CA 1
ATOM 843 C C . SER A 1 105 ? -10.943 5.441 5.510 1.00 89.75 105 SER A C 1
ATOM 845 O O . SER A 1 105 ? -10.089 6.282 5.788 1.00 89.75 105 SER A O 1
ATOM 847 N N . ILE A 1 106 ? -10.776 4.618 4.470 1.00 90.62 106 ILE A N 1
ATOM 848 C CA . ILE A 1 106 ? -9.599 4.668 3.594 1.00 90.62 106 ILE A CA 1
ATOM 849 C C . ILE A 1 106 ? -9.842 5.701 2.477 1.00 90.62 106 ILE A C 1
ATOM 851 O O . ILE A 1 106 ? -10.839 5.616 1.756 1.00 90.62 106 ILE A O 1
ATOM 855 N N . PRO A 1 107 ? -8.932 6.674 2.270 1.00 90.19 107 PRO A N 1
ATOM 856 C CA . PRO A 1 107 ? -9.018 7.602 1.149 1.00 90.19 107 PRO A CA 1
ATOM 857 C C . PRO A 1 107 ? -9.171 6.889 -0.196 1.00 90.19 107 PRO A C 1
ATOM 859 O O . PRO A 1 107 ? -8.454 5.932 -0.493 1.00 90.19 107 PRO A O 1
ATOM 862 N N . ARG A 1 108 ? -10.039 7.422 -1.065 1.00 89.75 108 ARG A N 1
ATOM 863 C CA . ARG A 1 108 ? -10.301 6.833 -2.386 1.00 89.75 108 ARG A CA 1
ATOM 864 C C . ARG A 1 108 ? -9.026 6.616 -3.210 1.00 89.75 108 ARG A C 1
ATOM 866 O O . ARG A 1 108 ? -8.892 5.577 -3.841 1.00 89.75 108 ARG A O 1
ATOM 873 N N . THR A 1 109 ? -8.073 7.544 -3.132 1.00 91.00 109 THR A N 1
ATOM 874 C CA . THR A 1 109 ? -6.766 7.433 -3.796 1.00 91.00 109 THR A CA 1
ATOM 875 C C . THR A 1 109 ? -5.990 6.185 -3.372 1.00 91.00 109 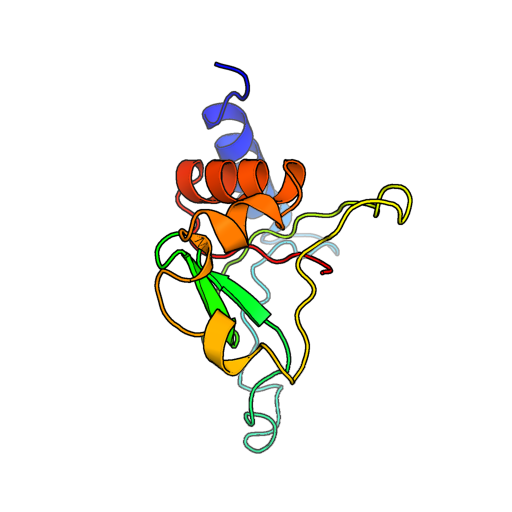THR A C 1
ATOM 877 O O . THR A 1 109 ? -5.383 5.543 -4.222 1.00 91.00 109 THR A O 1
ATOM 880 N N . ILE A 1 110 ? -6.022 5.818 -2.086 1.00 93.06 110 ILE A N 1
ATOM 881 C CA . ILE A 1 110 ? -5.342 4.615 -1.586 1.00 93.06 110 ILE A CA 1
ATOM 882 C C . ILE A 1 110 ? -6.070 3.364 -2.081 1.00 93.06 110 ILE A C 1
ATOM 884 O O . ILE A 1 110 ? -5.419 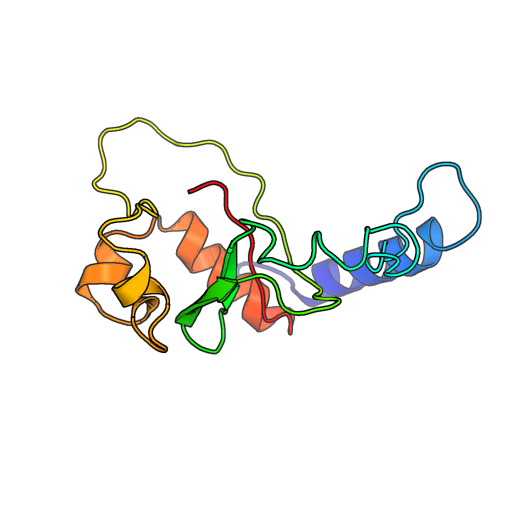2.452 -2.578 1.00 93.06 110 ILE A O 1
ATOM 888 N N . LEU A 1 111 ? -7.407 3.336 -2.032 1.00 93.62 111 LEU A N 1
ATOM 889 C CA . LEU A 1 111 ? -8.193 2.208 -2.555 1.00 93.62 111 LEU A CA 1
ATOM 890 C C . LEU A 1 111 ? -7.946 1.975 -4.053 1.00 93.62 111 LEU A C 1
ATOM 892 O O . LEU A 1 111 ? -7.757 0.840 -4.493 1.00 93.62 111 LEU A O 1
ATOM 896 N N . ASP A 1 112 ? -7.918 3.051 -4.839 1.00 93.25 112 ASP A N 1
ATOM 897 C CA . ASP A 1 112 ? -7.618 2.969 -6.266 1.00 93.25 112 ASP A CA 1
ATOM 898 C C . ASP A 1 112 ? -6.163 2.521 -6.494 1.00 93.25 112 ASP A C 1
ATOM 900 O O . ASP A 1 112 ? -5.922 1.665 -7.344 1.00 93.25 112 ASP A O 1
ATOM 904 N N . ALA A 1 113 ? -5.205 2.998 -5.689 1.00 94.44 113 ALA A N 1
ATOM 905 C CA . ALA A 1 113 ? -3.818 2.535 -5.742 1.00 94.44 113 ALA A CA 1
ATOM 906 C C . ALA A 1 113 ? -3.686 1.038 -5.414 1.00 94.44 113 ALA A C 1
ATOM 908 O O . ALA A 1 113 ? -3.002 0.327 -6.145 1.00 94.44 113 ALA A O 1
ATOM 909 N N . MET A 1 114 ? -4.384 0.524 -4.394 1.00 95.75 114 MET A N 1
ATOM 910 C CA . MET A 1 114 ? -4.416 -0.914 -4.080 1.00 95.75 114 MET A CA 1
ATOM 911 C C . MET A 1 114 ? -4.941 -1.740 -5.265 1.00 95.75 114 MET A C 1
ATOM 913 O O . MET A 1 114 ? -4.429 -2.820 -5.558 1.00 95.75 114 MET A O 1
ATOM 917 N N . SER A 1 115 ? -5.957 -1.229 -5.968 1.00 94.69 115 SER A N 1
ATOM 918 C CA . SER A 1 115 ? -6.499 -1.861 -7.177 1.00 94.69 115 SER A CA 1
ATOM 919 C C . SER A 1 115 ? -5.489 -1.859 -8.326 1.00 94.69 115 SER A C 1
ATOM 921 O O . SER A 1 115 ? -5.303 -2.882 -8.982 1.00 94.69 115 SER A O 1
ATOM 923 N N . VAL A 1 116 ? -4.798 -0.737 -8.551 1.00 94.19 116 VAL A N 1
ATOM 924 C CA . VAL A 1 116 ? -3.755 -0.621 -9.581 1.00 94.19 116 VAL A CA 1
ATOM 925 C C . VAL A 1 116 ? -2.584 -1.557 -9.290 1.00 94.19 116 VAL A C 1
ATOM 927 O O . VAL A 1 116 ? -2.174 -2.279 -10.188 1.00 94.19 116 VAL A O 1
ATOM 930 N N . VAL A 1 117 ? -2.089 -1.606 -8.052 1.00 94.81 117 VAL A N 1
ATOM 931 C CA . VAL A 1 117 ? -0.979 -2.485 -7.637 1.00 94.81 117 VAL A CA 1
ATOM 932 C C . VAL A 1 117 ? -1.295 -3.952 -7.935 1.00 94.81 117 VAL A C 1
ATOM 934 O O . VAL A 1 117 ? -0.525 -4.611 -8.629 1.00 94.81 117 VAL A O 1
ATOM 937 N N . ARG A 1 118 ? -2.484 -4.422 -7.544 1.00 94.31 118 ARG A N 1
ATOM 938 C CA . ARG A 1 118 ? -2.945 -5.784 -7.850 1.00 94.31 118 ARG A CA 1
ATOM 939 C C . ARG A 1 118 ? -3.065 -6.048 -9.350 1.00 94.31 118 ARG A C 1
ATOM 941 O O . ARG A 1 118 ? -2.676 -7.104 -9.835 1.00 94.31 118 ARG A O 1
ATOM 948 N N . LYS A 1 119 ? -3.576 -5.080 -10.115 1.00 92.94 119 LYS A N 1
ATOM 949 C CA . LYS A 1 119 ? -3.669 -5.189 -11.580 1.00 92.94 119 LYS A CA 1
ATOM 950 C C . LYS A 1 119 ? -2.307 -5.198 -12.277 1.00 92.94 119 LYS A C 1
ATOM 952 O O . LYS A 1 119 ? -2.198 -5.782 -13.348 1.00 92.94 119 LYS A O 1
ATOM 957 N N . LEU A 1 120 ? -1.293 -4.586 -11.670 1.00 92.12 120 LEU A N 1
ATOM 958 C CA . LEU A 1 120 ? 0.101 -4.650 -12.111 1.00 92.12 120 LEU A CA 1
ATOM 959 C C . LEU A 1 120 ? 0.798 -5.956 -11.688 1.00 92.12 120 LEU A C 1
ATOM 961 O O . LEU A 1 120 ? 1.986 -6.117 -11.951 1.00 92.12 120 LEU A O 1
ATOM 965 N N . GLY A 1 121 ? 0.101 -6.886 -11.027 1.00 91.62 121 GLY A N 1
ATOM 966 C CA . GLY A 1 121 ? 0.688 -8.144 -10.557 1.00 91.62 121 GLY A CA 1
ATOM 967 C C . GLY A 1 121 ? 1.667 -7.978 -9.391 1.00 91.62 121 GLY A C 1
ATOM 968 O O . GLY A 1 121 ? 2.473 -8.871 -9.142 1.00 91.62 121 GLY A O 1
ATOM 969 N N . GLU A 1 122 ? 1.610 -6.846 -8.689 1.00 92.38 122 GLU A N 1
ATOM 970 C CA . GLU A 1 122 ? 2.389 -6.570 -7.483 1.00 92.38 122 GLU A CA 1
ATOM 971 C C . GLU A 1 122 ? 1.504 -6.770 -6.246 1.00 92.38 122 GLU A C 1
ATOM 973 O O . GLU A 1 122 ? 0.294 -6.548 -6.295 1.00 92.38 122 GLU A O 1
ATOM 978 N N . SER A 1 123 ? 2.098 -7.153 -5.115 1.00 94.06 123 SER A N 1
ATOM 979 C CA . SER A 1 123 ? 1.328 -7.495 -3.903 1.00 94.06 123 SER A CA 1
ATOM 980 C C . SER A 1 123 ? 1.418 -6.456 -2.791 1.00 94.06 123 SER A C 1
ATOM 982 O O . SER A 1 123 ? 0.598 -6.467 -1.876 1.00 94.06 123 SER A O 1
ATOM 984 N N . TYR A 1 124 ? 2.394 -5.549 -2.852 1.00 94.50 124 TYR A N 1
ATOM 985 C CA . TYR A 1 124 ? 2.693 -4.668 -1.730 1.00 94.50 124 TYR A CA 1
ATOM 986 C C . TYR A 1 124 ? 2.658 -3.202 -2.123 1.00 94.50 124 TYR A C 1
ATOM 988 O O . TYR A 1 124 ? 3.316 -2.769 -3.073 1.00 94.50 124 TYR A O 1
ATOM 996 N N . LEU A 1 125 ? 1.914 -2.431 -1.338 1.00 95.31 125 LEU A N 1
ATOM 997 C CA . LEU A 1 125 ? 1.791 -0.990 -1.475 1.00 95.31 125 LEU A CA 1
ATOM 998 C C . LEU A 1 125 ? 2.318 -0.305 -0.211 1.00 95.31 125 LEU A C 1
ATOM 1000 O O . LEU A 1 125 ? 1.903 -0.623 0.900 1.00 95.31 125 LEU A O 1
ATOM 1004 N N . TRP A 1 126 ? 3.197 0.675 -0.386 1.00 94.00 126 TRP A N 1
ATOM 1005 C CA . TRP A 1 126 ? 3.576 1.613 0.661 1.00 94.00 126 TRP A CA 1
ATOM 1006 C C . TRP A 1 126 ? 2.798 2.921 0.505 1.00 94.00 126 TRP A C 1
ATOM 1008 O O . TRP A 1 126 ? 2.729 3.486 -0.593 1.00 94.00 126 TRP A O 1
ATOM 1018 N N . VAL A 1 127 ? 2.253 3.414 1.614 1.00 91.25 127 VAL A N 1
ATOM 1019 C CA . VAL A 1 127 ? 1.603 4.722 1.724 1.00 91.25 127 VAL A CA 1
ATOM 1020 C C . VAL A 1 127 ? 2.149 5.435 2.959 1.00 91.25 127 VAL A C 1
ATOM 1022 O O . VAL A 1 127 ? 2.421 4.798 3.973 1.00 91.25 127 VAL A O 1
ATOM 1025 N N . ASP A 1 128 ? 2.295 6.753 2.881 1.00 85.50 128 ASP A N 1
ATOM 1026 C CA . ASP A 1 128 ? 2.489 7.595 4.062 1.00 85.50 128 ASP A CA 1
ATOM 1027 C C . ASP A 1 128 ? 1.100 7.784 4.680 1.00 85.50 128 ASP A C 1
ATOM 1029 O O . ASP A 1 128 ? 0.319 8.541 4.105 1.00 85.50 128 ASP A O 1
ATOM 1033 N N . SER A 1 129 ? 0.701 6.989 5.693 1.00 73.25 129 SER A N 1
ATOM 1034 C CA . SER A 1 129 ? -0.602 7.068 6.400 1.00 73.25 129 SER A CA 1
ATOM 1035 C C . SER A 1 129 ? -0.627 6.544 7.819 1.00 73.25 129 SER A C 1
ATOM 1037 O O . SER A 1 129 ? 0.044 5.529 8.083 1.00 73.25 129 SER A O 1
#